Protein AF-A0AAN7MI05-F1 (afdb_monomer_lite)

Organism: Mycteria americana (NCBI:txid33587)

Secondary structure (DSSP, 8-state):
------------------TT--HHHHHHHHHHHTTTB-TTSPBPTTHHHHHHHHHHTTSSSS-----PPTT-SS--HHHHHHHHHHHHHHHHHHHHHHHHS---------------HHHHHHHHHTT--PPP-

InterPro domains:
  IPR002156 Ribonuclease H domain [PF00075] (23-93)
  IPR002156 Ribonuclease H domain [PS50879] (1-94)
  IPR012337 Ribonuclease H-like superfamily [SSF53098] (22-95)
  IPR036397 Ribonuclease H superfamily [G3DSA:3.30.420.10] (21-99)

Structure (mmCIF, N/CA/C/O backbone):
data_AF-A0AAN7MI05-F1
#
_entry.id   AF-A0AAN7MI05-F1
#
loop_
_atom_site.group_PDB
_atom_site.id
_atom_site.type_symbol
_atom_site.label_atom_id
_atom_site.label_alt_id
_atom_site.label_comp_id
_atom_site.label_asym_id
_atom_site.label_entity_id
_atom_site.label_seq_id
_atom_site.pdbx_PDB_ins_code
_atom_site.Cartn_x
_atom_site.Cartn_y
_atom_site.Cartn_z
_atom_site.occupancy
_atom_site.B_iso_or_equiv
_atom_site.auth_seq_id
_atom_site.auth_comp_id
_atom_site.auth_asym_id
_atom_site.auth_atom_id
_atom_site.pdbx_PDB_model_num
ATOM 1 N N . MET A 1 1 ? 14.778 -1.776 2.793 1.00 30.80 1 MET A N 1
ATOM 2 C CA . MET A 1 1 ? 13.577 -1.135 3.367 1.00 30.80 1 MET A CA 1
ATOM 3 C C . MET A 1 1 ? 12.391 -1.544 2.516 1.00 30.80 1 MET A C 1
ATOM 5 O O . MET A 1 1 ? 12.378 -1.210 1.341 1.00 30.80 1 MET A O 1
ATOM 9 N N . ALA A 1 2 ? 11.498 -2.378 3.048 1.00 33.22 2 ALA A N 1
ATOM 10 C CA . ALA A 1 2 ? 10.358 -2.897 2.298 1.00 33.22 2 ALA A CA 1
ATOM 11 C C . ALA A 1 2 ? 9.244 -1.841 2.284 1.00 33.22 2 ALA A C 1
ATOM 13 O O . ALA A 1 2 ? 8.727 -1.486 3.342 1.00 33.22 2 ALA A O 1
ATOM 14 N N . GLY A 1 3 ? 8.926 -1.314 1.102 1.00 34.88 3 GLY A N 1
ATOM 15 C CA . GLY A 1 3 ? 7.714 -0.530 0.887 1.00 34.88 3 GLY A CA 1
ATOM 16 C C . GLY A 1 3 ? 6.508 -1.464 0.930 1.00 34.88 3 GLY A C 1
ATOM 17 O O . GLY A 1 3 ? 6.505 -2.505 0.275 1.00 34.88 3 GLY A O 1
ATOM 18 N N . TYR A 1 4 ? 5.513 -1.130 1.746 1.00 32.28 4 TYR A N 1
ATOM 19 C CA . TYR A 1 4 ? 4.259 -1.869 1.840 1.00 32.28 4 TYR A CA 1
ATOM 20 C C . TYR A 1 4 ? 3.232 -1.170 0.943 1.00 32.28 4 TYR A C 1
ATOM 22 O O . TYR A 1 4 ? 2.750 -0.099 1.294 1.00 32.28 4 TYR A O 1
ATOM 30 N N . ALA A 1 5 ? 2.918 -1.753 -0.215 1.00 39.97 5 ALA A N 1
ATOM 31 C CA . ALA A 1 5 ? 1.820 -1.301 -1.066 1.00 39.97 5 ALA A CA 1
ATOM 32 C C . ALA A 1 5 ? 0.549 -2.097 -0.726 1.00 39.97 5 ALA A C 1
ATOM 34 O O . ALA A 1 5 ? 0.551 -3.331 -0.733 1.00 39.97 5 ALA A O 1
ATOM 35 N N . VAL A 1 6 ? -0.535 -1.392 -0.398 1.00 34.12 6 VAL A N 1
ATOM 36 C CA . VAL A 1 6 ? -1.871 -1.966 -0.198 1.00 34.12 6 VAL A CA 1
ATOM 37 C C . VAL A 1 6 ? -2.530 -2.064 -1.571 1.00 34.12 6 VAL A C 1
ATOM 39 O O . VAL A 1 6 ? -2.953 -1.057 -2.127 1.00 34.12 6 VAL A O 1
ATOM 42 N N . VAL A 1 7 ? -2.596 -3.269 -2.141 1.00 39.09 7 VAL A N 1
ATOM 43 C CA . VAL A 1 7 ? -3.373 -3.524 -3.361 1.00 39.09 7 VAL A CA 1
ATOM 44 C C . VAL A 1 7 ? -4.751 -4.034 -2.960 1.00 39.09 7 VAL A C 1
ATOM 46 O O . VAL A 1 7 ? -4.940 -5.209 -2.653 1.00 39.09 7 VAL A O 1
ATOM 49 N N . THR A 1 8 ? -5.731 -3.136 -2.972 1.00 43.94 8 THR A N 1
ATOM 50 C CA . THR A 1 8 ? -7.153 -3.473 -3.066 1.00 43.94 8 THR A CA 1
ATOM 51 C C . THR A 1 8 ? -7.522 -3.585 -4.540 1.00 43.94 8 THR A C 1
ATOM 53 O O . THR A 1 8 ? -8.026 -2.653 -5.152 1.00 43.94 8 THR A O 1
ATOM 56 N N . THR A 1 9 ? -7.287 -4.753 -5.134 1.00 32.38 9 THR A N 1
ATOM 57 C CA . THR A 1 9 ? -8.074 -5.176 -6.296 1.00 32.38 9 THR A CA 1
ATOM 58 C C . THR A 1 9 ? -8.564 -6.592 -6.053 1.00 32.38 9 THR A C 1
ATOM 60 O O . THR A 1 9 ? -7.792 -7.523 -5.826 1.00 32.38 9 THR A O 1
ATOM 63 N N . ALA A 1 10 ? -9.888 -6.727 -6.023 1.00 36.06 10 ALA A N 1
ATOM 64 C CA . ALA A 1 10 ? -10.573 -8.000 -5.948 1.00 36.06 10 ALA A CA 1
ATOM 65 C C . ALA A 1 10 ? -10.240 -8.808 -7.208 1.00 36.06 10 ALA A C 1
ATOM 67 O O . ALA A 1 10 ? -10.790 -8.566 -8.279 1.00 36.06 10 ALA A O 1
ATOM 68 N N . GLN A 1 11 ? -9.331 -9.769 -7.085 1.00 33.75 11 GLN A N 1
ATOM 69 C CA . GLN A 1 11 ? -9.201 -10.851 -8.049 1.00 33.75 11 GLN A CA 1
ATOM 70 C C . GLN A 1 11 ? -9.277 -12.177 -7.304 1.00 33.75 11 GLN A C 1
ATOM 72 O O . GLN A 1 11 ? -8.412 -12.543 -6.509 1.00 33.75 11 GLN A O 1
ATOM 77 N N . VAL A 1 12 ? -10.382 -12.873 -7.563 1.00 43.34 12 VAL A N 1
ATOM 78 C CA . VAL A 1 12 ? -10.643 -14.254 -7.176 1.00 43.34 12 VAL A CA 1
ATOM 79 C C . VAL A 1 12 ? -9.610 -15.135 -7.870 1.00 43.34 12 VAL A C 1
ATOM 81 O O . VAL A 1 12 ? -9.771 -15.435 -9.047 1.00 43.34 12 VAL A O 1
ATOM 84 N N . MET A 1 13 ? -8.563 -15.569 -7.166 1.00 32.97 13 MET A N 1
ATOM 85 C CA . MET A 1 13 ? -7.819 -16.779 -7.529 1.00 32.97 13 MET A CA 1
ATOM 86 C C . MET A 1 13 ? -7.376 -17.537 -6.275 1.00 32.97 13 MET A C 1
ATOM 88 O O . MET A 1 13 ? -6.999 -16.946 -5.266 1.00 32.97 13 MET A O 1
ATOM 92 N N . LYS A 1 14 ? -7.518 -18.866 -6.368 1.00 33.62 14 LYS A N 1
ATOM 93 C CA . LYS A 1 14 ? -7.375 -19.889 -5.323 1.00 33.62 14 LYS A CA 1
ATOM 94 C C . LYS A 1 14 ? -6.263 -19.593 -4.312 1.00 33.62 14 LYS A C 1
ATOM 96 O O . LYS A 1 14 ? -5.103 -19.424 -4.668 1.00 33.62 14 LYS A O 1
ATOM 101 N N . ALA A 1 15 ? -6.651 -19.605 -3.040 1.00 37.25 15 ALA A N 1
ATOM 102 C CA . ALA A 1 15 ? -5.760 -19.448 -1.907 1.00 37.25 15 ALA A CA 1
ATOM 103 C C . ALA A 1 15 ? -5.054 -20.773 -1.583 1.00 37.25 15 ALA A C 1
ATOM 105 O O . ALA A 1 15 ? -5.692 -21.713 -1.114 1.00 37.25 15 ALA A O 1
ATOM 106 N N . GLU A 1 16 ? -3.736 -20.817 -1.755 1.00 32.88 16 GLU A N 1
ATOM 107 C CA . GLU A 1 16 ? -2.888 -21.704 -0.959 1.00 32.88 16 GLU A CA 1
ATOM 108 C C . GLU A 1 16 ? -2.537 -20.990 0.353 1.00 32.88 16 GLU A C 1
ATOM 110 O O . GLU A 1 16 ? -2.118 -19.828 0.385 1.00 32.88 16 GLU A O 1
ATOM 115 N N . ALA A 1 17 ? -2.819 -21.665 1.464 1.00 35.38 17 ALA A N 1
ATOM 116 C CA . ALA A 1 17 ? -2.740 -21.122 2.809 1.00 35.38 17 ALA A CA 1
ATOM 117 C C . ALA A 1 17 ? -1.282 -21.041 3.293 1.00 35.38 17 ALA A C 1
ATOM 119 O O . ALA A 1 17 ? -0.673 -22.056 3.614 1.00 35.38 17 ALA A O 1
ATOM 120 N N . LEU A 1 18 ? -0.733 -19.826 3.404 1.00 42.03 18 LEU A N 1
ATOM 121 C CA . LEU A 1 18 ? 0.519 -19.568 4.125 1.00 42.03 18 LEU A CA 1
ATOM 122 C C . LEU A 1 18 ? 0.237 -19.135 5.582 1.00 42.03 18 LEU A C 1
ATOM 124 O O . LEU A 1 18 ? -0.679 -18.340 5.820 1.00 42.03 18 LEU A O 1
ATOM 128 N N . PRO A 1 19 ? 1.037 -19.587 6.570 1.00 39.28 19 PRO A N 1
ATOM 129 C CA . PRO A 1 19 ? 0.690 -19.561 7.999 1.00 39.28 19 PRO A CA 1
ATOM 130 C C . PRO A 1 19 ? 0.785 -18.188 8.697 1.00 39.28 19 PRO A C 1
ATOM 132 O O . PRO A 1 19 ? 0.673 -18.110 9.913 1.00 39.28 19 PRO A O 1
ATOM 135 N N . HIS A 1 20 ? 0.939 -17.084 7.959 1.00 45.38 20 HIS A N 1
ATOM 136 C CA . HIS A 1 20 ? 1.108 -15.731 8.530 1.00 45.38 20 HIS A CA 1
ATOM 137 C C . HIS A 1 20 ? -0.117 -14.815 8.309 1.00 45.38 20 HIS A C 1
ATOM 139 O O . HIS A 1 20 ? -0.074 -13.604 8.531 1.00 45.38 20 HIS A O 1
ATOM 145 N N . ARG A 1 21 ? -1.239 -15.380 7.852 1.00 45.56 21 ARG A N 1
ATOM 146 C CA . ARG A 1 21 ? -2.396 -14.648 7.317 1.00 45.56 21 ARG A CA 1
ATOM 147 C C . ARG A 1 21 ? -3.464 -14.340 8.375 1.00 45.56 21 ARG A C 1
ATOM 149 O O . ARG A 1 21 ? -4.551 -14.891 8.284 1.00 45.56 21 ARG A O 1
ATOM 156 N N . LYS A 1 22 ? -3.215 -13.452 9.349 1.00 51.69 22 LYS A N 1
ATOM 157 C CA . LYS A 1 22 ? -4.301 -12.847 10.170 1.00 51.69 22 LYS A CA 1
ATOM 158 C C . LYS A 1 22 ? -3.991 -11.440 10.716 1.00 51.69 22 LYS A C 1
ATOM 160 O O . LYS A 1 22 ? -4.395 -11.124 11.830 1.00 51.69 22 LYS A O 1
ATOM 165 N N . GLN A 1 23 ? -3.304 -10.569 9.975 1.00 55.59 23 GLN A N 1
ATOM 166 C CA . GLN A 1 23 ? -2.947 -9.255 10.535 1.00 55.59 23 GLN A CA 1
ATOM 167 C C . GLN A 1 23 ? -4.142 -8.287 10.637 1.00 55.59 23 GLN A C 1
ATOM 169 O O . GLN A 1 23 ? -4.428 -7.810 11.726 1.00 55.59 23 GLN A O 1
ATOM 174 N N . ILE A 1 24 ? -4.902 -8.053 9.561 1.00 64.56 24 ILE A N 1
ATOM 175 C CA . ILE A 1 24 ? -6.002 -7.063 9.578 1.00 64.56 24 ILE A CA 1
ATOM 176 C C . ILE A 1 24 ? -7.166 -7.518 10.464 1.00 64.56 24 ILE A C 1
ATOM 178 O O . ILE A 1 24 ? -7.647 -6.749 11.288 1.00 64.56 24 ILE A O 1
ATOM 182 N N . HIS A 1 25 ? -7.590 -8.779 10.343 1.00 64.19 25 HIS A N 1
ATOM 183 C CA . HIS A 1 25 ? -8.719 -9.287 11.128 1.00 64.19 25 HIS A CA 1
ATOM 184 C C . HIS A 1 25 ? -8.418 -9.352 12.632 1.00 64.19 25 HIS A C 1
ATOM 186 O O . HIS A 1 25 ? -9.292 -9.042 13.433 1.00 64.19 25 HIS A O 1
ATOM 192 N N . THR A 1 26 ? -7.190 -9.714 13.024 1.00 64.44 26 THR A N 1
ATOM 193 C CA . THR A 1 26 ? -6.826 -9.813 14.449 1.00 64.44 26 THR A CA 1
ATOM 194 C C . THR A 1 26 ? -6.474 -8.451 15.034 1.00 64.44 26 THR A C 1
ATOM 196 O O . THR A 1 26 ? -6.968 -8.096 16.098 1.00 64.44 26 THR A O 1
ATOM 199 N N . HIS A 1 27 ? -5.643 -7.658 14.350 1.00 71.38 27 HIS A N 1
ATOM 200 C CA . HIS A 1 27 ? -5.198 -6.372 14.890 1.00 71.38 27 HIS A CA 1
ATOM 201 C C . HIS A 1 27 ? -6.247 -5.269 14.746 1.00 71.38 27 HIS A C 1
ATOM 203 O O . HIS A 1 27 ? -6.324 -4.415 15.622 1.00 71.38 27 HIS A O 1
ATOM 209 N N . GLY A 1 28 ? -7.096 -5.312 13.714 1.00 74.38 28 GLY A N 1
ATOM 210 C CA . GLY A 1 28 ? -8.167 -4.332 13.522 1.00 74.38 28 GLY A CA 1
ATOM 211 C C . GLY A 1 28 ? -9.181 -4.333 14.668 1.00 74.38 28 GLY A C 1
ATOM 212 O O . GLY A 1 28 ? -9.537 -3.269 15.173 1.00 74.38 28 GLY A O 1
ATOM 213 N N . ALA A 1 29 ? -9.580 -5.521 15.138 1.00 75.94 29 ALA A N 1
ATOM 214 C CA . ALA A 1 29 ? -10.446 -5.660 16.309 1.00 75.94 29 ALA A CA 1
ATOM 215 C C . ALA A 1 29 ? -9.776 -5.102 17.576 1.00 75.94 29 ALA A C 1
ATOM 217 O O . ALA A 1 29 ? -10.359 -4.272 18.270 1.00 75.94 29 ALA A O 1
ATOM 218 N N . ILE A 1 30 ? -8.509 -5.461 17.811 1.00 78.50 30 ILE A N 1
ATOM 219 C CA . ILE A 1 30 ? -7.739 -5.010 18.982 1.00 78.50 30 ILE A CA 1
ATOM 220 C C . ILE A 1 30 ? -7.555 -3.486 18.991 1.00 78.50 30 ILE A C 1
ATOM 222 O O . ILE A 1 30 ? -7.668 -2.854 20.041 1.00 78.50 30 ILE A O 1
ATOM 22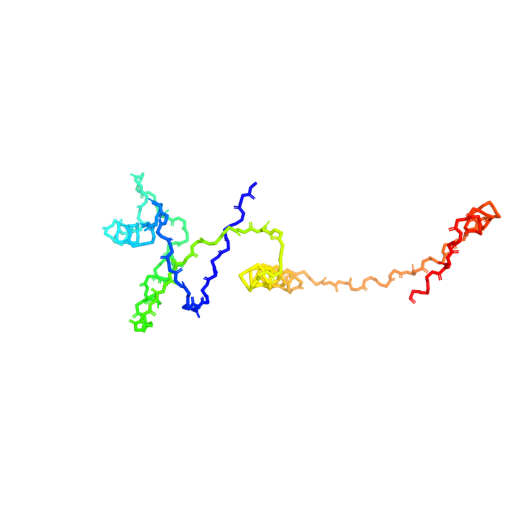6 N N . TRP A 1 31 ? -7.266 -2.869 17.843 1.00 79.38 31 TRP A N 1
ATOM 227 C CA . TRP A 1 31 ? -7.115 -1.415 17.758 1.00 79.38 31 TRP A CA 1
ATOM 228 C C . TRP A 1 31 ? -8.429 -0.693 18.037 1.00 79.38 31 TRP A C 1
ATOM 230 O O . TRP A 1 31 ? -8.418 0.325 18.726 1.00 79.38 31 TRP A O 1
ATOM 240 N N . LYS A 1 32 ? -9.558 -1.239 17.574 1.00 76.38 32 LYS A N 1
ATOM 241 C CA . LYS A 1 32 ? -10.884 -0.693 17.877 1.00 76.38 32 LYS A CA 1
ATOM 242 C C . LYS A 1 32 ? -11.213 -0.803 19.369 1.00 76.38 32 LYS A C 1
ATOM 244 O O . LYS A 1 32 ? -11.640 0.181 19.964 1.00 76.38 32 LYS A O 1
ATOM 249 N N . GLU A 1 33 ? -10.964 -1.959 19.981 1.00 80.75 33 GLU A N 1
ATOM 250 C CA . GLU A 1 33 ? -11.206 -2.200 21.413 1.00 80.75 33 GLU A CA 1
ATOM 251 C C . GLU A 1 33 ? -10.344 -1.314 22.322 1.00 80.75 33 GLU A C 1
ATOM 253 O O . GLU A 1 33 ? -10.799 -0.870 23.372 1.00 80.75 33 GLU A O 1
ATOM 258 N N . ARG A 1 34 ? -9.107 -1.011 21.910 1.00 80.81 34 ARG A N 1
ATOM 259 C CA . ARG A 1 34 ? -8.169 -0.167 22.671 1.00 80.81 34 ARG A CA 1
ATOM 260 C C . ARG A 1 34 ? -8.289 1.329 22.373 1.00 80.81 34 ARG A C 1
ATOM 262 O O . ARG A 1 34 ? -7.412 2.092 22.769 1.00 80.81 34 ARG A O 1
ATOM 269 N N . GLY A 1 35 ? -9.320 1.757 21.642 1.00 82.19 35 GLY A N 1
ATOM 270 C CA . GLY A 1 35 ? -9.514 3.168 21.295 1.00 82.19 35 GLY A CA 1
ATOM 271 C C . GLY A 1 35 ? -8.396 3.753 20.423 1.00 82.19 35 GLY A C 1
ATOM 272 O O . GLY A 1 35 ? -8.097 4.938 20.529 1.00 82.19 35 GLY A O 1
ATOM 273 N N . LEU A 1 36 ? -7.763 2.927 19.580 1.00 83.06 36 LEU A N 1
ATOM 274 C CA . LEU A 1 36 ? -6.630 3.289 18.715 1.00 83.06 36 LEU A CA 1
ATOM 275 C C . LEU A 1 36 ? -5.407 3.804 19.490 1.00 83.06 36 LEU A C 1
ATOM 277 O O . LEU A 1 36 ? -4.651 4.645 18.997 1.00 83.06 36 LEU A O 1
ATOM 281 N N . LEU A 1 37 ? -5.205 3.284 20.701 1.00 83.75 37 LEU A N 1
ATOM 282 C CA . LEU A 1 37 ? -4.029 3.555 21.519 1.00 83.75 37 LEU A CA 1
ATOM 283 C C . LEU A 1 37 ? -3.013 2.413 21.403 1.00 83.75 37 LEU A C 1
ATOM 285 O O . LEU A 1 37 ? -3.351 1.224 21.405 1.00 83.75 37 LEU A O 1
ATOM 289 N N . ALA A 1 38 ? -1.740 2.780 21.307 1.00 79.62 38 ALA A N 1
ATOM 290 C CA . ALA A 1 38 ? -0.624 1.858 21.424 1.00 79.62 38 ALA A CA 1
ATOM 291 C C . ALA A 1 38 ? -0.502 1.348 22.872 1.00 79.62 38 ALA A C 1
ATOM 293 O O . ALA A 1 38 ? -1.075 1.908 23.803 1.00 79.62 38 ALA A O 1
ATOM 294 N N . ALA A 1 39 ? 0.300 0.301 23.091 1.00 80.94 39 ALA A N 1
ATOM 295 C CA . ALA A 1 39 ? 0.502 -0.279 24.426 1.00 80.94 39 ALA A CA 1
ATOM 296 C C . ALA A 1 39 ? 1.042 0.724 25.470 1.00 80.94 39 ALA A C 1
ATOM 298 O O . ALA A 1 39 ? 0.824 0.542 26.660 1.00 80.94 39 ALA A O 1
ATOM 299 N N . GLN A 1 40 ? 1.721 1.784 25.023 1.00 84.00 40 GLN A N 1
ATOM 300 C CA . GLN A 1 40 ? 2.242 2.865 25.867 1.00 84.00 40 GLN A CA 1
ATOM 301 C C . GLN A 1 40 ? 1.206 3.973 26.150 1.00 84.00 40 GLN A C 1
ATOM 303 O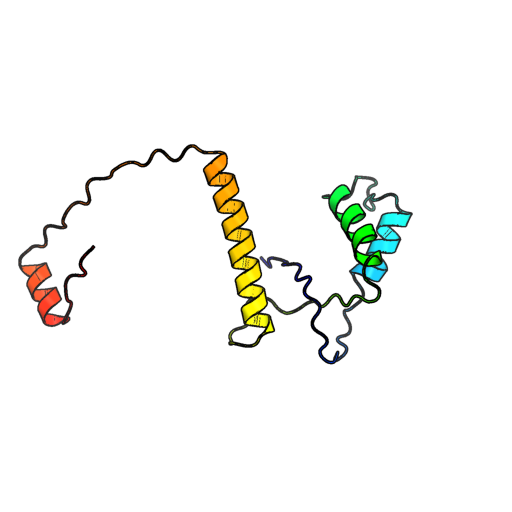 O . GLN A 1 40 ? 1.545 4.977 26.766 1.00 84.00 40 GLN A O 1
ATOM 308 N N . GLY A 1 41 ? -0.036 3.832 25.672 1.00 81.19 41 GLY A N 1
ATOM 309 C CA . GLY A 1 41 ? -1.105 4.823 25.841 1.00 81.19 41 GLY A CA 1
ATOM 310 C C . GLY A 1 41 ? -1.048 6.007 24.870 1.00 81.19 41 GLY A C 1
ATOM 311 O O . GLY A 1 41 ? -1.900 6.887 24.930 1.00 81.19 41 GLY A O 1
ATOM 312 N N . SER A 1 42 ? -0.074 6.039 23.959 1.00 85.94 42 SER A N 1
ATOM 313 C CA . SER A 1 42 ? -0.006 7.037 22.891 1.00 85.94 42 SER A CA 1
ATOM 314 C C . SER A 1 42 ? -0.954 6.689 21.735 1.00 85.94 42 SER A C 1
ATOM 316 O O . SER A 1 42 ? -1.202 5.508 21.482 1.00 85.94 42 SER A O 1
ATOM 318 N N . PRO A 1 43 ? -1.491 7.682 21.004 1.00 83.81 43 PRO A N 1
ATOM 319 C CA . PRO A 1 43 ? -2.303 7.417 19.822 1.00 83.81 43 PRO A CA 1
ATOM 320 C C . PRO A 1 43 ? -1.484 6.690 18.748 1.00 83.81 43 PRO A C 1
ATOM 322 O O . PRO A 1 43 ? -0.323 7.024 18.495 1.00 83.81 43 PRO A O 1
ATOM 325 N N . ILE A 1 44 ? -2.096 5.695 18.104 1.00 84.50 44 ILE A N 1
ATOM 326 C CA . ILE A 1 44 ? -1.501 5.001 16.959 1.00 84.50 44 ILE A CA 1
ATOM 327 C C . ILE A 1 44 ? -1.336 6.006 15.809 1.00 84.50 44 ILE A C 1
ATOM 329 O O . ILE A 1 44 ? -2.203 6.846 15.566 1.00 84.50 44 ILE A O 1
ATOM 333 N N . LYS A 1 45 ? -0.199 5.936 15.105 1.00 84.31 45 LYS A N 1
ATOM 334 C CA . LYS A 1 45 ? 0.039 6.754 13.908 1.00 84.31 45 LYS A CA 1
ATOM 335 C C . LYS A 1 45 ? -1.022 6.432 12.848 1.00 84.31 45 LYS A C 1
ATOM 337 O O . LYS A 1 45 ? -1.300 5.257 12.632 1.00 84.31 45 LYS A O 1
ATOM 342 N N . CYS A 1 46 ? -1.554 7.458 12.180 1.00 83.38 46 CYS A N 1
ATOM 343 C CA . CYS A 1 46 ? -2.585 7.320 11.140 1.00 83.38 46 CYS A CA 1
ATOM 344 C C . CYS A 1 46 ? -3.905 6.701 11.657 1.00 83.38 46 CYS A C 1
ATOM 346 O O . CYS A 1 46 ? -4.429 5.735 11.097 1.00 83.38 46 CYS A O 1
ATOM 348 N N . LYS A 1 47 ? -4.414 7.199 12.795 1.00 84.62 47 LYS A N 1
ATOM 349 C CA . LYS A 1 47 ? -5.621 6.660 13.447 1.00 84.62 47 LYS A CA 1
ATOM 350 C C . LYS A 1 47 ? -6.880 6.858 12.590 1.00 84.62 47 LYS A C 1
ATOM 352 O O . LYS A 1 47 ? -7.739 5.977 12.570 1.00 84.62 47 LYS A O 1
ATOM 357 N N . GLU A 1 48 ? -6.986 7.983 11.886 1.00 86.38 48 GLU A N 1
ATOM 358 C CA . GLU A 1 48 ? -8.119 8.314 11.022 1.00 86.38 48 GLU A CA 1
ATOM 359 C C . GLU A 1 48 ? -8.204 7.351 9.834 1.00 86.38 48 GLU A C 1
ATOM 361 O O . GLU A 1 48 ? -9.263 6.790 9.557 1.00 86.38 48 GLU A O 1
ATOM 366 N N . GLU A 1 49 ? -7.074 7.084 9.185 1.00 85.25 49 GLU A N 1
ATOM 367 C CA . GLU A 1 49 ? -6.981 6.187 8.035 1.00 85.25 49 GLU A CA 1
ATOM 368 C C . GLU A 1 49 ? -7.311 4.741 8.424 1.00 85.25 49 GLU A C 1
ATOM 370 O O . GLU A 1 49 ? -7.978 4.029 7.672 1.00 85.25 49 GLU A O 1
ATOM 375 N N . ILE A 1 50 ? -6.903 4.309 9.624 1.00 83.88 50 ILE A N 1
ATOM 376 C CA . ILE A 1 50 ? -7.259 2.987 10.161 1.00 83.88 50 ILE A CA 1
ATOM 377 C C . ILE A 1 50 ? -8.772 2.876 10.377 1.00 83.88 50 ILE A C 1
ATOM 379 O O . ILE A 1 50 ? -9.360 1.850 10.031 1.00 83.88 50 ILE A O 1
ATOM 383 N N . LEU A 1 51 ? -9.418 3.906 10.931 1.00 84.62 51 LEU A N 1
ATOM 384 C CA . LEU A 1 51 ? -10.874 3.905 11.111 1.00 84.62 51 LEU A CA 1
ATOM 385 C C . LEU A 1 51 ? -11.607 3.837 9.779 1.00 84.62 51 LEU A C 1
ATOM 387 O O . LEU A 1 51 ? -12.534 3.037 9.645 1.00 84.62 51 LEU A O 1
ATOM 391 N N . GLN A 1 52 ? -11.166 4.636 8.809 1.00 86.44 52 GLN A N 1
ATOM 392 C CA . GLN A 1 52 ? -11.757 4.655 7.478 1.00 86.44 52 GLN A CA 1
ATOM 393 C C . GLN A 1 52 ? -11.640 3.277 6.817 1.00 86.44 52 GLN A C 1
ATOM 395 O O . GLN A 1 52 ? -12.640 2.710 6.387 1.00 86.44 52 GLN A O 1
ATOM 400 N N . LEU A 1 53 ? -10.452 2.663 6.861 1.00 84.12 53 LEU A N 1
ATOM 401 C CA . LEU A 1 53 ? -10.232 1.311 6.345 1.00 84.12 53 LEU A CA 1
ATOM 402 C C . LEU A 1 53 ? -11.155 0.273 7.006 1.00 84.12 53 LEU A C 1
ATOM 404 O O . LEU A 1 53 ? -11.700 -0.597 6.325 1.00 84.12 53 LEU A O 1
ATOM 408 N N . LEU A 1 54 ? -11.333 0.343 8.329 1.00 83.12 54 LEU A N 1
ATOM 409 C CA . LEU A 1 54 ? -12.194 -0.586 9.068 1.00 83.12 54 LEU A CA 1
ATOM 410 C C . LEU A 1 54 ? -13.682 -0.414 8.742 1.00 83.12 54 LEU A C 1
ATOM 412 O O . LEU A 1 54 ? -14.433 -1.382 8.872 1.00 83.12 54 LEU A O 1
ATOM 416 N N . GLN A 1 55 ? -14.114 0.780 8.341 1.00 85.00 55 GLN A N 1
ATOM 417 C CA . GLN A 1 55 ? -15.476 1.019 7.863 1.00 85.00 55 GLN A CA 1
ATOM 418 C C . GLN A 1 55 ? -15.638 0.546 6.415 1.00 85.00 55 GLN A C 1
ATOM 420 O O . GLN A 1 55 ? -16.575 -0.190 6.107 1.00 85.00 55 GLN A O 1
ATOM 425 N N . ASP A 1 56 ? -14.693 0.893 5.545 1.00 85.44 56 ASP A N 1
ATOM 426 C CA . ASP A 1 56 ? -14.770 0.611 4.110 1.00 85.44 56 ASP A CA 1
ATOM 427 C C . ASP A 1 56 ? -14.686 -0.883 3.802 1.00 85.44 56 ASP A C 1
ATOM 429 O O . ASP A 1 56 ? -15.371 -1.372 2.906 1.00 85.44 56 ASP A O 1
ATOM 433 N N . ILE A 1 57 ? -13.922 -1.645 4.591 1.00 84.38 57 ILE A N 1
ATOM 434 C CA . ILE A 1 57 ? -13.814 -3.100 4.419 1.00 84.38 57 ILE A CA 1
ATOM 435 C C . ILE A 1 57 ? -15.141 -3.834 4.681 1.00 84.38 57 ILE A C 1
ATOM 437 O O . ILE A 1 57 ? -15.285 -4.979 4.260 1.00 84.38 57 ILE A O 1
ATOM 441 N N . GLN A 1 58 ? -16.100 -3.197 5.365 1.00 82.00 58 GLN A N 1
ATOM 442 C CA . GLN A 1 58 ? -17.433 -3.755 5.634 1.00 82.00 58 GLN A CA 1
ATOM 443 C C . GLN A 1 58 ? -18.453 -3.436 4.529 1.00 82.00 58 GLN A C 1
ATOM 445 O O . GLN A 1 58 ? -19.530 -4.025 4.517 1.00 82.00 58 GLN A O 1
ATOM 450 N N . GLN A 1 59 ? -18.151 -2.501 3.621 1.00 87.38 59 GLN A N 1
ATOM 451 C CA . GLN A 1 59 ? -19.053 -2.125 2.529 1.00 87.38 59 GLN A CA 1
ATOM 452 C C . GLN A 1 59 ? -19.219 -3.213 1.450 1.00 87.38 59 GLN A C 1
ATOM 454 O O . GLN A 1 59 ? -20.355 -3.465 1.039 1.00 87.38 59 GLN A O 1
ATOM 459 N N . PRO A 1 60 ? -18.151 -3.867 0.945 1.00 87.44 60 PRO A N 1
ATOM 460 C CA . PRO A 1 60 ? -18.321 -4.945 -0.017 1.00 87.44 60 PRO A CA 1
ATOM 461 C C . PRO A 1 60 ? -18.924 -6.180 0.659 1.00 87.44 60 PRO A C 1
ATOM 463 O O . PRO A 1 60 ? -18.567 -6.532 1.780 1.00 87.44 60 PRO A O 1
ATOM 466 N N . LYS A 1 61 ? -19.794 -6.892 -0.067 1.00 82.75 61 LYS A N 1
ATOM 467 C CA . LYS A 1 61 ? -20.414 -8.141 0.409 1.00 82.75 61 LYS A CA 1
ATOM 468 C C . LYS A 1 61 ? -19.370 -9.186 0.828 1.00 82.75 61 LYS A C 1
ATOM 470 O O . LYS A 1 61 ? -19.566 -9.893 1.809 1.00 82.75 61 LYS A O 1
ATOM 475 N N . GLU A 1 62 ? -18.277 -9.282 0.073 1.00 82.06 62 GLU A N 1
ATOM 476 C CA . GLU A 1 62 ? -17.148 -10.174 0.333 1.00 82.06 62 GLU A CA 1
ATOM 477 C C . GLU A 1 62 ? -15.848 -9.478 -0.087 1.00 82.06 62 GLU A C 1
ATOM 479 O O . GLU A 1 62 ? -15.786 -8.848 -1.145 1.00 82.06 62 GLU A O 1
ATOM 484 N N . VAL A 1 63 ? -14.796 -9.595 0.727 1.00 81.94 63 VAL A N 1
ATOM 485 C CA . VAL A 1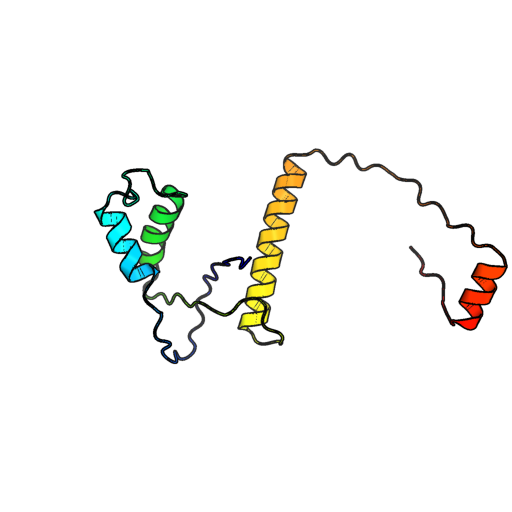 63 ? -13.485 -8.994 0.451 1.00 81.94 63 VAL A CA 1
ATOM 486 C C . VAL A 1 63 ? -12.359 -9.939 0.850 1.00 81.94 63 VAL A C 1
ATOM 488 O O . VAL A 1 63 ? -12.366 -10.540 1.924 1.00 81.94 63 VAL A O 1
ATOM 491 N N . ALA A 1 64 ? -11.362 -10.056 -0.025 1.00 80.44 64 ALA A N 1
ATOM 492 C CA . ALA A 1 64 ? -10.133 -10.786 0.239 1.00 80.44 64 ALA A CA 1
ATOM 493 C C . ALA A 1 64 ? -8.953 -9.814 0.219 1.00 80.44 64 ALA A C 1
ATOM 495 O O . ALA A 1 64 ? -8.661 -9.208 -0.808 1.00 80.44 64 ALA A O 1
ATOM 496 N N . VAL A 1 65 ? -8.250 -9.700 1.348 1.00 79.00 65 VAL A N 1
ATOM 497 C CA . VAL A 1 65 ? -6.976 -8.976 1.418 1.00 79.00 65 VAL A CA 1
ATOM 498 C C . VAL A 1 65 ? -5.836 -9.984 1.350 1.00 79.00 65 VAL A C 1
ATOM 500 O O . VAL A 1 65 ? -5.769 -10.919 2.155 1.00 79.00 65 VAL A O 1
ATOM 503 N N . MET A 1 66 ? -4.951 -9.810 0.372 1.00 80.19 66 MET A N 1
ATOM 504 C CA . MET A 1 66 ? -3.828 -10.707 0.11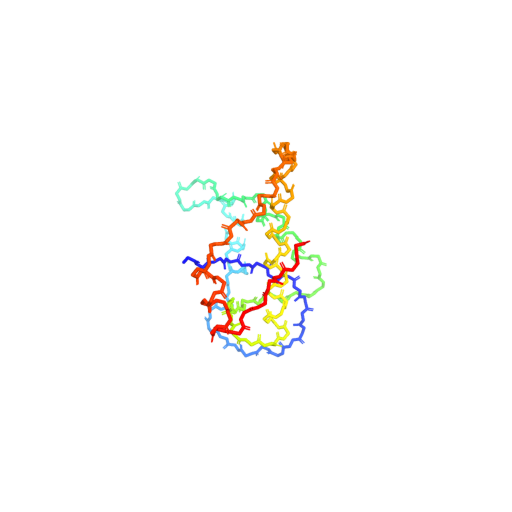3 1.00 80.19 66 MET A CA 1
ATOM 505 C C . MET A 1 66 ? -2.521 -9.922 0.159 1.00 80.19 66 MET A C 1
ATOM 507 O O . MET A 1 66 ? -2.403 -8.862 -0.447 1.00 80.19 66 MET A O 1
ATOM 511 N N . HIS A 1 67 ? -1.533 -10.451 0.880 1.00 76.88 67 HIS A N 1
ATOM 512 C CA . HIS A 1 67 ? -0.172 -9.939 0.807 1.00 76.88 67 HIS A CA 1
ATOM 513 C C . HIS A 1 67 ? 0.562 -10.664 -0.319 1.00 76.88 67 HIS A C 1
ATOM 515 O O . HIS A 1 67 ? 0.831 -11.862 -0.219 1.00 76.88 67 HIS A O 1
ATOM 521 N N . CYS A 1 68 ? 0.884 -9.929 -1.376 1.00 79.50 68 CYS A N 1
ATOM 522 C CA . CYS A 1 68 ? 1.706 -10.416 -2.472 1.00 79.50 68 CYS A CA 1
ATOM 523 C C . CYS A 1 68 ? 3.133 -9.896 -2.299 1.00 79.50 68 CYS A C 1
ATOM 525 O O . CYS A 1 68 ? 3.344 -8.757 -1.879 1.00 79.50 68 CYS A O 1
ATOM 527 N N . LYS A 1 69 ? 4.127 -10.718 -2.643 1.00 77.12 69 LYS A N 1
ATOM 528 C CA . LYS A 1 69 ? 5.527 -10.300 -2.580 1.00 77.12 69 LYS A CA 1
ATOM 529 C C . LYS A 1 69 ? 5.764 -9.207 -3.629 1.00 77.12 69 LYS A C 1
ATOM 531 O O . LYS A 1 69 ? 5.602 -9.443 -4.823 1.00 77.12 69 LYS A O 1
ATOM 536 N N . ALA A 1 70 ? 6.124 -8.010 -3.178 1.00 70.50 70 ALA A N 1
ATOM 537 C CA . ALA A 1 70 ? 6.466 -6.903 -4.065 1.00 70.50 70 ALA A CA 1
ATOM 538 C C . ALA A 1 70 ? 7.824 -7.146 -4.754 1.00 70.50 70 ALA A C 1
ATOM 540 O O . ALA A 1 70 ? 8.642 -7.936 -4.274 1.00 70.50 70 ALA A O 1
ATOM 541 N N . HIS A 1 71 ? 8.066 -6.460 -5.875 1.00 70.56 71 HIS A N 1
ATOM 542 C CA . HIS A 1 71 ? 9.335 -6.501 -6.623 1.00 70.56 71 HIS A CA 1
ATOM 543 C C . HIS A 1 71 ? 9.775 -7.896 -7.101 1.00 70.56 71 HIS A C 1
ATOM 545 O O . HIS A 1 71 ? 10.967 -8.192 -7.177 1.00 70.56 71 HIS A O 1
ATOM 551 N N . GLN A 1 72 ? 8.828 -8.771 -7.439 1.00 68.81 72 GLN A N 1
ATOM 552 C CA . GLN A 1 72 ? 9.163 -10.014 -8.128 1.00 68.81 72 GLN A CA 1
ATOM 553 C C . GLN A 1 72 ? 9.461 -9.747 -9.609 1.00 68.81 72 GLN A C 1
ATOM 555 O O . GLN A 1 72 ? 8.771 -8.975 -10.277 1.00 68.81 72 GLN A O 1
ATOM 560 N N . PHE A 1 73 ? 10.485 -10.421 -10.133 1.00 68.06 73 PHE A N 1
ATOM 561 C CA . PHE A 1 73 ? 10.776 -10.438 -11.563 1.00 68.06 73 PHE A CA 1
ATOM 562 C C . PHE A 1 73 ? 9.739 -11.304 -12.291 1.00 68.06 73 PHE A C 1
ATOM 564 O O . PHE A 1 73 ? 9.406 -12.396 -11.835 1.00 68.06 73 PHE A O 1
ATOM 571 N N . GLY A 1 74 ? 9.203 -10.807 -13.409 1.00 75.19 74 GLY A N 1
ATOM 572 C CA . GLY A 1 74 ? 8.253 -11.535 -14.257 1.00 75.19 74 GLY A CA 1
ATOM 573 C C . GLY A 1 74 ? 7.021 -10.719 -14.655 1.00 75.19 74 GLY A C 1
ATOM 574 O O . GLY A 1 74 ? 6.728 -9.677 -14.071 1.00 75.19 74 GLY A O 1
ATOM 575 N N . GLN A 1 75 ? 6.291 -11.214 -15.655 1.00 80.50 75 GLN A N 1
ATOM 576 C CA . GLN A 1 75 ? 5.118 -10.558 -16.252 1.00 80.50 75 GLN A CA 1
ATOM 577 C C . GLN A 1 75 ? 3.789 -11.171 -15.784 1.00 80.50 75 GLN A C 1
ATOM 579 O O . GLN A 1 75 ? 2.814 -11.210 -16.528 1.00 80.50 75 GLN A O 1
ATOM 584 N N . THR A 1 76 ? 3.734 -11.683 -14.553 1.00 84.88 76 THR A N 1
ATOM 585 C CA . THR A 1 76 ? 2.465 -12.157 -13.989 1.00 84.88 76 THR A CA 1
ATOM 586 C C . THR A 1 76 ? 1.506 -10.982 -13.791 1.00 84.88 76 THR A C 1
ATOM 588 O O . THR A 1 76 ? 1.937 -9.848 -13.564 1.00 84.88 76 THR A O 1
ATOM 591 N N . VAL A 1 77 ? 0.199 -11.254 -13.832 1.00 84.44 77 VAL A N 1
ATOM 592 C CA . VAL A 1 77 ? -0.848 -10.232 -13.645 1.00 84.44 77 VAL A CA 1
ATOM 593 C C . VAL A 1 77 ? -0.648 -9.462 -12.332 1.00 84.44 77 VAL A C 1
ATOM 595 O O . VAL A 1 77 ? -0.717 -8.237 -12.321 1.00 84.44 77 VAL A O 1
ATOM 598 N N . VAL A 1 78 ? -0.282 -10.165 -11.254 1.00 83.94 78 VAL A N 1
ATOM 599 C CA . VAL A 1 78 ? 0.029 -9.563 -9.946 1.00 83.94 78 VAL A CA 1
ATOM 600 C C . VAL A 1 78 ? 1.234 -8.619 -10.029 1.00 83.94 78 VAL A C 1
ATOM 602 O O . VAL A 1 78 ? 1.172 -7.497 -9.534 1.00 83.94 78 VAL A O 1
ATOM 605 N N . ASN A 1 79 ? 2.323 -9.023 -10.694 1.00 84.25 79 ASN A N 1
ATOM 606 C CA . ASN A 1 79 ? 3.531 -8.196 -10.802 1.00 84.25 79 ASN A CA 1
ATOM 607 C C . ASN A 1 79 ? 3.315 -6.952 -11.668 1.00 84.25 79 ASN A C 1
ATOM 609 O O . ASN A 1 79 ? 3.943 -5.918 -11.434 1.00 84.25 79 ASN A O 1
ATOM 613 N N . VAL A 1 80 ? 2.477 -7.055 -12.700 1.00 87.00 80 VAL A N 1
ATOM 614 C CA . VAL A 1 80 ? 2.094 -5.911 -13.537 1.00 87.00 80 VAL A CA 1
ATOM 615 C C . VAL A 1 80 ? 1.205 -4.955 -12.740 1.00 87.00 80 VAL A C 1
ATOM 617 O O . VAL A 1 80 ? 1.500 -3.762 -12.701 1.00 87.00 80 VAL A O 1
ATOM 620 N N . GLY A 1 81 ? 0.192 -5.476 -12.040 1.00 87.94 81 GLY A N 1
ATOM 621 C CA . GLY A 1 81 ? -0.695 -4.682 -11.184 1.00 87.94 81 GLY A CA 1
ATOM 622 C C . GLY A 1 81 ? 0.057 -3.934 -10.081 1.00 87.94 81 GLY A C 1
ATOM 623 O O . GLY A 1 81 ? -0.125 -2.729 -9.928 1.00 87.94 81 GLY A O 1
ATOM 624 N N . ASN A 1 82 ? 0.977 -4.607 -9.383 1.00 87.00 82 ASN A N 1
ATOM 625 C CA . ASN A 1 82 ? 1.801 -3.983 -8.342 1.00 87.00 82 ASN A CA 1
ATOM 626 C C . ASN A 1 82 ? 2.674 -2.851 -8.904 1.00 87.00 82 ASN A C 1
ATOM 628 O O . ASN A 1 82 ? 2.705 -1.762 -8.342 1.00 87.00 82 ASN A O 1
ATOM 632 N N . ARG A 1 83 ? 3.340 -3.076 -10.048 1.00 86.50 83 ARG A N 1
ATOM 633 C CA . ARG A 1 83 ? 4.163 -2.040 -10.698 1.00 86.50 83 ARG A CA 1
ATOM 634 C C . ARG A 1 83 ? 3.338 -0.825 -11.111 1.00 86.50 83 ARG A C 1
ATOM 636 O O . ARG A 1 83 ? 3.812 0.300 -10.980 1.00 86.50 83 ARG A O 1
ATOM 643 N N . LEU A 1 84 ? 2.124 -1.048 -11.611 1.00 88.50 84 LEU A N 1
ATOM 644 C CA . LEU A 1 84 ? 1.221 0.036 -11.981 1.00 88.50 84 LEU A CA 1
ATOM 645 C C . LEU A 1 84 ? 0.764 0.833 -10.752 1.00 88.50 84 LEU A C 1
ATOM 647 O O . LEU A 1 84 ? 0.787 2.062 -10.793 1.00 88.50 84 LEU A O 1
ATOM 651 N N . ALA A 1 85 ? 0.402 0.156 -9.660 1.00 86.62 85 ALA A N 1
ATOM 652 C CA . ALA A 1 85 ? 0.020 0.805 -8.407 1.00 86.62 85 ALA A CA 1
ATOM 653 C C . ALA A 1 85 ? 1.168 1.656 -7.834 1.00 86.62 85 ALA A C 1
ATOM 655 O O . ALA A 1 85 ? 0.959 2.830 -7.531 1.00 86.62 85 ALA A O 1
ATOM 656 N N . ASP A 1 86 ? 2.387 1.110 -7.779 1.00 86.50 86 ASP A N 1
ATOM 657 C CA . ASP A 1 86 ? 3.578 1.830 -7.305 1.00 86.50 86 ASP A CA 1
ATOM 658 C C . ASP A 1 86 ? 3.887 3.056 -8.173 1.00 86.50 86 ASP A C 1
ATOM 660 O O . ASP A 1 86 ? 4.164 4.142 -7.655 1.00 86.50 86 ASP A O 1
ATOM 664 N N . LYS A 1 87 ? 3.812 2.903 -9.503 1.00 88.62 87 LYS A N 1
ATOM 665 C CA . LYS A 1 87 ? 4.007 4.010 -10.446 1.00 88.62 87 LYS A CA 1
ATOM 666 C C . LYS A 1 87 ? 2.965 5.108 -10.226 1.00 88.62 87 LYS A C 1
ATOM 668 O O . LYS A 1 87 ? 3.334 6.271 -10.116 1.00 88.62 87 LYS A O 1
ATOM 673 N N . THR A 1 88 ? 1.695 4.735 -10.099 1.00 88.88 88 THR A N 1
ATOM 674 C CA . THR A 1 88 ? 0.592 5.686 -9.890 1.00 88.88 88 THR A CA 1
ATOM 675 C C . THR A 1 88 ? 0.741 6.427 -8.560 1.00 88.88 88 THR A C 1
ATOM 677 O O . THR A 1 88 ? 0.563 7.641 -8.503 1.00 88.88 88 THR A O 1
ATOM 680 N N . ALA A 1 89 ? 1.120 5.723 -7.489 1.00 85.31 89 ALA A N 1
ATOM 681 C CA . ALA A 1 89 ? 1.367 6.338 -6.186 1.00 85.31 89 ALA A CA 1
ATOM 682 C C . ALA A 1 89 ? 2.519 7.351 -6.250 1.00 85.31 89 ALA A C 1
ATOM 684 O O . ALA A 1 89 ? 2.413 8.453 -5.708 1.00 85.31 89 ALA A O 1
ATOM 685 N N . ARG A 1 90 ? 3.602 7.006 -6.955 1.00 87.69 90 ARG A N 1
ATOM 686 C CA . ARG A 1 90 ? 4.733 7.912 -7.172 1.00 87.69 90 ARG A CA 1
ATOM 687 C C . ARG A 1 90 ? 4.326 9.146 -7.974 1.00 87.69 90 ARG A C 1
ATOM 689 O O . ARG A 1 90 ? 4.660 10.254 -7.568 1.00 87.69 90 ARG A O 1
ATOM 696 N N . GLU A 1 91 ? 3.588 8.963 -9.063 1.00 88.31 91 GLU A N 1
ATOM 697 C CA . GLU A 1 91 ? 3.093 10.068 -9.887 1.00 88.31 91 GLU A CA 1
ATOM 698 C C . GLU A 1 91 ? 2.182 10.999 -9.079 1.00 88.31 91 GLU A C 1
ATOM 700 O O . GLU A 1 91 ? 2.359 12.210 -9.138 1.00 88.31 91 GLU A O 1
ATOM 705 N N . ALA A 1 92 ? 1.270 10.469 -8.258 1.00 83.75 92 ALA A N 1
ATOM 706 C CA . ALA A 1 92 ? 0.403 11.286 -7.405 1.00 83.75 92 ALA A CA 1
ATOM 707 C C . ALA A 1 92 ? 1.203 12.164 -6.425 1.00 83.75 92 ALA A C 1
ATOM 709 O O . ALA A 1 92 ? 0.891 13.344 -6.242 1.00 83.75 92 ALA A O 1
ATOM 710 N N . VAL A 1 93 ? 2.268 11.611 -5.835 1.00 82.31 93 VAL A N 1
ATOM 711 C CA . VAL A 1 93 ? 3.183 12.371 -4.975 1.00 82.31 93 VAL A CA 1
ATOM 712 C C . VAL A 1 93 ? 3.927 13.430 -5.784 1.00 82.31 93 VAL A C 1
ATOM 714 O O . VAL A 1 93 ? 3.941 14.591 -5.381 1.00 82.31 93 VAL A O 1
ATOM 717 N N . GLU A 1 94 ? 4.504 13.074 -6.931 1.00 82.69 94 GLU A N 1
ATOM 718 C CA . GLU A 1 94 ? 5.223 14.021 -7.790 1.00 82.69 94 GLU A CA 1
ATOM 719 C C . GLU A 1 94 ? 4.311 15.175 -8.239 1.00 82.69 94 GLU A C 1
ATOM 721 O O . GLU A 1 94 ? 4.700 16.332 -8.108 1.00 82.69 94 GLU A O 1
ATOM 726 N N . GLN A 1 95 ? 3.068 14.904 -8.647 1.00 73.25 95 GLN A N 1
ATOM 727 C CA . GLN A 1 95 ? 2.088 15.943 -8.985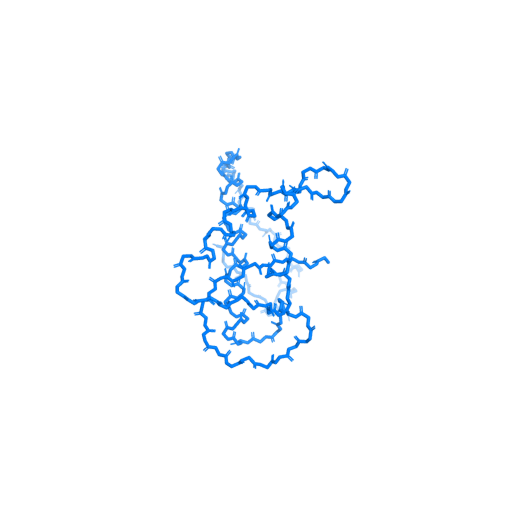 1.00 73.25 95 GLN A CA 1
ATOM 728 C C . GLN A 1 95 ? 1.753 16.843 -7.788 1.00 73.25 95 GLN A C 1
ATOM 730 O O . GLN A 1 95 ? 1.669 18.061 -7.943 1.00 73.25 95 GLN A O 1
ATOM 735 N N . SER A 1 96 ? 1.619 16.277 -6.584 1.00 69.75 96 SER A N 1
ATOM 736 C CA . SER A 1 96 ? 1.401 17.072 -5.368 1.00 69.75 96 SER A CA 1
ATOM 737 C C . SER A 1 96 ? 2.592 17.989 -5.054 1.00 69.75 96 SER A C 1
ATOM 739 O O . SER A 1 96 ? 2.405 19.145 -4.683 1.00 69.75 96 SER A O 1
ATOM 741 N N . ILE A 1 97 ? 3.823 17.518 -5.277 1.00 66.12 97 ILE A N 1
ATOM 742 C CA . ILE A 1 97 ? 5.047 18.300 -5.066 1.00 66.12 97 ILE A CA 1
ATOM 743 C C . ILE A 1 97 ? 5.150 19.419 -6.107 1.00 66.12 97 ILE A C 1
ATOM 745 O O . ILE A 1 97 ? 5.464 20.555 -5.754 1.00 66.12 97 ILE A O 1
ATOM 749 N N . LEU A 1 98 ? 4.835 19.127 -7.372 1.00 59.97 98 LEU A N 1
ATOM 750 C CA . LEU A 1 98 ? 4.803 20.114 -8.457 1.00 59.97 98 LEU A CA 1
ATOM 751 C C . LEU A 1 98 ? 3.724 21.188 -8.240 1.00 59.97 98 LEU A C 1
ATOM 753 O O . LEU A 1 98 ? 3.901 22.324 -8.669 1.00 59.97 98 LEU A O 1
ATOM 757 N N . ALA A 1 99 ? 2.629 20.857 -7.553 1.00 59.34 99 ALA A N 1
ATOM 758 C CA . ALA A 1 99 ? 1.616 21.833 -7.155 1.00 59.34 99 ALA A CA 1
ATOM 759 C C . ALA A 1 99 ? 2.081 22.732 -5.991 1.00 59.34 99 ALA A C 1
ATOM 761 O O . ALA A 1 99 ? 1.659 23.885 -5.900 1.00 59.34 99 ALA A O 1
ATOM 762 N N . LEU A 1 100 ? 2.953 22.226 -5.112 1.00 56.69 100 LEU A N 1
ATOM 763 C CA . LEU A 1 100 ? 3.474 22.957 -3.948 1.00 56.69 100 LEU A CA 1
ATOM 764 C C . LEU A 1 100 ? 4.716 23.803 -4.263 1.00 56.69 100 LEU A C 1
ATOM 766 O O . LEU A 1 100 ? 4.977 24.790 -3.576 1.00 56.69 100 LEU A O 1
ATOM 770 N N . VAL A 1 101 ? 5.476 23.445 -5.298 1.00 54.38 101 VAL A N 1
ATOM 771 C CA . VAL A 1 101 ? 6.647 24.199 -5.758 1.00 54.38 101 VAL A CA 1
ATOM 772 C C . VAL A 1 101 ? 6.373 24.699 -7.173 1.00 54.38 101 VAL A C 1
ATOM 774 O O . VAL A 1 101 ? 6.331 23.882 -8.090 1.00 54.38 101 VAL A O 1
ATOM 777 N N . PRO A 1 102 ? 6.236 26.020 -7.405 1.00 56.19 102 PRO A N 1
ATOM 778 C CA . PRO A 1 102 ? 6.081 26.526 -8.756 1.00 56.19 102 PRO A CA 1
ATOM 779 C C . PRO A 1 102 ? 7.337 26.174 -9.548 1.00 56.19 102 PRO A C 1
ATOM 781 O O . PRO A 1 102 ? 8.415 26.735 -9.324 1.00 56.19 102 PRO A O 1
ATOM 784 N N . VAL A 1 103 ? 7.204 25.230 -10.479 1.00 58.25 103 VAL A N 1
ATOM 785 C CA . VAL A 1 103 ? 8.272 24.898 -11.415 1.00 58.25 103 VAL A CA 1
ATOM 786 C C . VAL A 1 103 ? 8.448 26.094 -12.332 1.00 58.25 103 VAL A C 1
ATOM 788 O O . VAL A 1 103 ? 7.728 26.272 -13.315 1.00 58.25 103 VAL A O 1
ATOM 791 N N . LYS A 1 104 ? 9.434 26.935 -12.024 1.00 59.66 104 LYS A N 1
ATOM 792 C CA . LYS A 1 104 ? 9.996 27.821 -13.036 1.00 59.66 104 LYS A CA 1
ATOM 793 C C . LYS A 1 104 ? 10.569 26.914 -14.118 1.00 59.66 104 LYS A C 1
ATOM 795 O O . LYS A 1 104 ? 11.589 26.268 -13.895 1.00 59.66 104 LYS A O 1
ATOM 800 N N . GLN A 1 105 ? 9.909 26.853 -15.275 1.00 60.34 105 GLN A N 1
ATOM 801 C CA . GLN A 1 105 ? 10.515 26.296 -16.479 1.00 60.34 105 GLN A CA 1
ATOM 802 C C . GLN A 1 105 ? 11.740 27.149 -16.808 1.00 60.34 105 GLN A C 1
ATOM 804 O O . GLN A 1 105 ? 11.644 28.207 -17.430 1.00 60.34 105 GLN A O 1
ATOM 809 N N . VAL A 1 106 ? 12.904 26.718 -16.332 1.00 62.09 106 VAL A N 1
ATOM 810 C CA . VAL A 1 106 ? 14.171 27.293 -16.756 1.00 62.09 106 VAL A CA 1
ATOM 811 C C . VAL A 1 106 ? 14.392 26.773 -18.168 1.00 62.09 106 VAL A C 1
ATOM 813 O O . VAL A 1 106 ? 14.673 25.593 -18.362 1.00 62.09 106 VAL A O 1
ATOM 816 N N . LYS A 1 107 ? 14.233 27.645 -19.168 1.00 61.81 107 LYS A N 1
ATOM 817 C CA . LYS A 1 107 ? 14.737 27.375 -20.517 1.00 61.81 107 LYS A CA 1
ATOM 818 C C . LYS A 1 107 ? 16.259 27.348 -20.424 1.00 61.81 107 LYS A C 1
ATOM 820 O O . LYS A 1 107 ? 16.910 28.381 -20.560 1.00 61.81 107 LYS A O 1
ATOM 825 N N . LEU A 1 108 ? 16.815 26.184 -20.108 1.00 61.28 108 LEU A N 1
ATOM 826 C CA . LEU A 1 108 ? 18.245 25.963 -20.230 1.00 61.28 108 LEU A CA 1
ATOM 827 C C . LEU A 1 108 ? 18.559 25.961 -21.731 1.00 61.28 108 LEU A C 1
ATOM 829 O O . LEU A 1 108 ? 17.894 25.238 -22.477 1.00 61.28 108 LEU A O 1
ATOM 833 N N . PRO A 1 109 ? 19.518 26.770 -22.210 1.00 67.25 109 PRO A N 1
ATOM 834 C CA . PRO A 1 109 ? 20.021 26.587 -23.559 1.00 67.25 109 PRO A CA 1
ATOM 835 C C . PRO A 1 109 ? 20.573 25.165 -23.628 1.00 67.25 109 PRO A C 1
ATOM 837 O O . PRO A 1 109 ? 21.433 24.823 -22.825 1.00 67.25 109 PRO A O 1
ATOM 840 N N . THR A 1 110 ? 20.059 24.328 -24.530 1.00 62.44 110 THR A N 1
ATOM 841 C CA . THR A 1 110 ? 20.645 23.014 -24.814 1.00 62.44 110 THR A CA 1
ATOM 842 C C . THR A 1 110 ? 22.000 23.270 -25.468 1.00 62.44 110 THR A C 1
ATOM 844 O O . THR A 1 110 ? 22.029 23.672 -26.639 1.00 62.44 110 THR A O 1
ATOM 847 N N . PRO A 1 111 ? 23.128 23.132 -24.747 1.00 65.81 111 PRO A N 1
ATOM 848 C CA . PRO A 1 111 ? 24.410 23.373 -25.371 1.00 65.81 111 PRO A CA 1
ATOM 849 C C . PRO A 1 111 ? 24.630 22.223 -26.349 1.00 65.81 111 PRO A C 1
ATOM 851 O O . PRO A 1 111 ? 24.640 21.065 -25.940 1.00 65.81 111 PRO A O 1
ATOM 854 N N . LYS A 1 112 ? 24.776 22.527 -27.643 1.00 68.62 112 LYS A N 1
ATOM 855 C CA . LYS A 1 112 ? 25.257 21.527 -28.597 1.00 68.62 112 LYS A CA 1
ATOM 856 C C . LYS A 1 112 ? 26.668 21.135 -28.147 1.00 68.62 112 LYS A C 1
ATOM 858 O O . LYS A 1 112 ? 27.534 22.016 -28.126 1.00 68.62 112 LYS A O 1
ATOM 863 N N . PRO A 1 113 ? 26.904 19.882 -27.726 1.00 71.12 113 PRO A N 1
ATOM 864 C CA . PRO A 1 113 ? 28.231 19.470 -27.301 1.00 71.12 113 PRO A CA 1
ATOM 865 C C . PRO A 1 113 ? 29.194 19.601 -28.487 1.00 71.12 113 PRO A C 1
ATOM 867 O O . PRO A 1 113 ? 28.939 19.093 -29.575 1.00 71.12 113 PRO A O 1
ATOM 870 N N . ASN A 1 114 ? 30.283 20.347 -28.298 1.00 75.31 114 ASN A N 1
ATOM 871 C CA . ASN A 1 114 ? 31.299 20.527 -29.329 1.00 75.31 114 ASN A CA 1
ATOM 872 C C . ASN A 1 114 ? 32.348 19.420 -29.199 1.00 75.31 114 ASN A C 1
ATOM 874 O O . ASN A 1 114 ? 33.302 19.556 -28.434 1.00 75.31 114 ASN A O 1
ATOM 878 N N . PHE A 1 115 ? 32.143 18.323 -29.923 1.00 78.31 115 PHE A N 1
ATOM 879 C CA . PHE A 1 115 ? 33.056 17.183 -29.919 1.00 78.31 115 PHE A CA 1
ATOM 880 C C . PHE A 1 115 ? 34.289 17.439 -30.794 1.00 78.31 115 PHE A C 1
ATOM 882 O O . PHE A 1 115 ? 34.178 17.852 -31.961 1.00 78.31 115 PHE A O 1
ATOM 889 N N . GLY A 1 116 ? 35.465 17.167 -30.224 1.00 81.94 116 GLY A N 1
ATOM 890 C CA . GLY A 1 116 ? 36.759 17.300 -30.883 1.00 81.94 116 GLY A CA 1
ATOM 891 C C . GLY A 1 116 ? 37.014 16.201 -31.919 1.00 81.94 116 GLY A C 1
ATOM 892 O O . GLY A 1 116 ? 36.231 15.272 -32.093 1.00 81.94 116 GLY A O 1
ATOM 893 N N . LYS A 1 117 ? 38.147 16.284 -32.631 1.00 82.69 117 LYS A N 1
ATOM 894 C CA . LYS A 1 117 ? 38.499 15.303 -33.679 1.00 82.69 117 LYS A CA 1
ATOM 895 C C . LYS A 1 117 ? 38.654 13.874 -33.138 1.00 82.69 117 LYS A C 1
ATOM 897 O O . LYS A 1 117 ? 38.276 12.932 -33.823 1.00 82.69 117 LYS A O 1
ATOM 902 N N . LEU A 1 118 ? 39.196 13.726 -31.926 1.00 82.50 118 LEU A N 1
ATOM 903 C CA . LEU A 1 118 ? 39.379 12.422 -31.278 1.00 82.50 118 LEU A CA 1
ATOM 904 C C . LEU A 1 118 ? 38.043 11.789 -30.881 1.00 82.50 118 LEU A C 1
ATOM 906 O O . LEU A 1 118 ? 37.857 10.597 -31.088 1.00 82.50 118 LEU A O 1
ATOM 910 N N . ASP A 1 119 ? 37.101 12.596 -30.393 1.00 81.25 119 ASP A N 1
ATOM 911 C CA . ASP A 1 119 ? 35.769 12.128 -29.998 1.00 81.25 119 ASP A CA 1
ATOM 912 C C . ASP A 1 119 ? 34.993 11.577 -31.202 1.00 81.25 119 ASP A C 1
ATOM 914 O O . ASP A 1 119 ? 34.318 10.557 -31.098 1.00 81.25 119 ASP A O 1
ATOM 918 N N . ARG A 1 120 ? 35.144 12.212 -32.374 1.00 81.25 120 ARG A N 1
ATOM 919 C CA . ARG A 1 120 ? 34.516 11.765 -33.628 1.00 81.25 120 ARG A CA 1
ATOM 920 C C . ARG A 1 120 ? 35.127 10.472 -34.164 1.00 81.25 120 ARG A C 1
ATOM 922 O O . ARG A 1 120 ? 34.385 9.594 -34.584 1.00 81.25 120 ARG A O 1
ATOM 929 N N . LEU A 1 121 ? 36.455 10.337 -34.108 1.00 84.94 121 LEU A N 1
ATOM 930 C CA . LEU A 1 121 ? 37.141 9.094 -34.484 1.00 84.94 121 LEU A CA 1
ATOM 931 C C . LEU A 1 121 ? 36.736 7.936 -33.570 1.00 84.94 121 LEU A C 1
ATOM 933 O O . LEU A 1 121 ? 36.479 6.832 -34.042 1.00 84.94 121 LEU A O 1
ATOM 937 N N . LEU A 1 122 ? 36.645 8.198 -32.266 1.00 83.00 122 LEU A N 1
ATOM 938 C CA . LEU A 1 122 ? 36.196 7.207 -31.299 1.00 83.00 122 LEU A CA 1
ATOM 939 C C . LEU A 1 122 ? 34.734 6.808 -31.553 1.00 83.00 122 LEU A C 1
ATOM 941 O O . LEU A 1 122 ? 34.416 5.624 -31.510 1.00 83.00 122 LEU A O 1
ATOM 945 N N . ALA A 1 123 ? 33.858 7.765 -31.868 1.00 81.62 123 ALA A N 1
ATOM 946 C CA . ALA A 1 123 ? 32.469 7.481 -32.227 1.00 81.62 123 ALA A CA 1
ATOM 947 C C . ALA A 1 123 ? 32.362 6.603 -33.487 1.00 81.62 123 ALA A C 1
ATOM 949 O O . ALA A 1 123 ? 31.594 5.643 -33.495 1.00 81.62 123 ALA A O 1
ATOM 950 N N . GLU A 1 124 ? 33.180 6.874 -34.507 1.00 84.31 124 GLU A N 1
ATOM 951 C CA . GLU A 1 124 ? 33.238 6.086 -35.742 1.00 84.31 124 GLU A CA 1
ATOM 952 C C . GLU A 1 124 ? 33.736 4.654 -35.488 1.00 84.31 124 GLU A C 1
ATOM 954 O O . GLU A 1 124 ? 33.124 3.693 -35.954 1.00 84.31 124 GLU A O 1
ATOM 959 N N . GLN A 1 125 ? 34.781 4.485 -34.669 1.00 87.31 125 GLN A N 1
ATOM 960 C CA . GLN A 1 125 ? 35.282 3.161 -34.273 1.00 87.31 125 GLN A CA 1
ATOM 961 C C . GLN A 1 125 ? 34.264 2.355 -33.460 1.00 87.31 125 GLN A C 1
ATOM 963 O O . GLN A 1 125 ? 34.237 1.127 -33.544 1.00 87.31 125 GLN A O 1
ATOM 968 N N . LEU A 1 126 ? 33.442 3.037 -32.664 1.00 85.12 126 LEU A N 1
ATOM 969 C CA . LEU A 1 126 ? 32.412 2.422 -31.832 1.00 85.12 126 LEU A CA 1
ATOM 970 C C . LEU A 1 126 ? 31.070 2.251 -32.564 1.00 85.12 126 LEU A C 1
ATOM 972 O O . LEU A 1 126 ? 30.140 1.698 -31.978 1.00 85.12 126 LEU A O 1
ATOM 976 N N . GLY A 1 127 ? 30.950 2.705 -33.818 1.00 82.00 127 GLY A N 1
ATOM 977 C CA . GLY A 1 127 ? 29.702 2.660 -34.588 1.00 82.00 127 GLY A CA 1
ATOM 978 C C . GLY A 1 127 ? 28.574 3.501 -33.980 1.00 82.00 127 GLY A C 1
ATOM 979 O O . GLY A 1 127 ? 27.398 3.187 -34.168 1.00 82.00 127 GLY A O 1
ATOM 980 N N . ALA A 1 128 ? 28.918 4.534 -33.211 1.00 77.81 128 ALA A N 1
ATOM 981 C CA . ALA A 1 128 ? 27.956 5.392 -32.535 1.00 77.81 128 ALA A CA 1
ATOM 982 C C . ALA A 1 128 ? 27.406 6.460 -33.494 1.00 77.81 128 ALA A C 1
ATOM 984 O O . ALA A 1 128 ? 28.16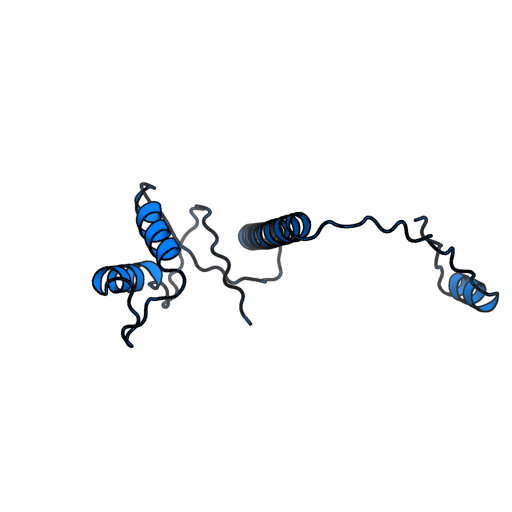0 7.112 -34.213 1.00 77.81 128 ALA A O 1
ATOM 985 N N . VAL A 1 129 ? 26.087 6.661 -33.471 1.00 70.94 129 VAL A N 1
ATOM 986 C CA . VAL A 1 129 ? 25.388 7.704 -34.236 1.00 70.94 129 VAL A CA 1
ATOM 987 C C . VAL A 1 129 ? 24.892 8.772 -33.263 1.00 70.94 129 VAL A C 1
ATOM 989 O O . VAL A 1 129 ? 24.480 8.451 -32.147 1.00 70.94 129 VAL A O 1
ATOM 992 N N . GLU A 1 130 ? 24.955 10.042 -33.664 1.00 65.31 130 GLU A N 1
ATOM 993 C CA . GLU A 1 130 ? 24.391 11.134 -32.869 1.00 65.31 130 GLU A CA 1
ATOM 994 C C . GLU A 1 130 ? 22.871 10.951 -32.743 1.00 65.31 130 GLU A C 1
ATOM 996 O O . GLU A 1 130 ? 22.165 10.814 -33.741 1.00 65.31 130 GLU A O 1
ATOM 1001 N N . ASN A 1 131 ? 22.362 10.941 -31.509 1.00 64.44 131 ASN A N 1
ATOM 1002 C CA . ASN A 1 131 ? 20.923 10.972 -31.267 1.00 64.44 131 ASN A CA 1
ATOM 1003 C C . ASN A 1 131 ? 20.423 12.405 -31.477 1.00 64.44 131 ASN A C 1
ATOM 1005 O O . ASN A 1 131 ? 20.913 13.328 -30.821 1.00 64.44 131 ASN A O 1
ATOM 1009 N N . GLU A 1 132 ? 19.438 12.588 -32.355 1.00 56.22 132 GLU A N 1
ATOM 1010 C CA . GLU A 1 132 ? 18.704 13.851 -32.433 1.00 56.22 132 GLU A CA 1
ATOM 1011 C C . GLU A 1 132 ? 17.907 14.056 -31.132 1.00 56.22 132 GLU A C 1
ATOM 1013 O O . GLU A 1 132 ? 17.300 13.117 -30.610 1.00 56.22 132 GLU A O 1
ATOM 1018 N N . VAL A 1 133 ? 17.983 15.273 -30.581 1.00 54.59 133 VAL A N 1
ATOM 1019 C CA . VAL A 1 133 ? 17.273 15.698 -29.360 1.00 54.59 133 VAL A CA 1
ATOM 1020 C C . VAL A 1 133 ? 15.868 16.159 -29.705 1.00 54.59 133 VAL A C 1
ATOM 1022 O O . VAL A 1 133 ? 15.754 16.982 -30.641 1.00 54.59 133 VAL A O 1
#

Foldseek 3Di:
DDDDDFDPDDDDDDDDDDPPPDCCVVVLVVCVVLVCADPVRHHHPPSVVSVVVVVVCVPDPDGDGDDDDAPDDDDDPVNVSNVVSVVVVVVVVVVVVCVVDPPPPPPDPPPPDDDDPVRVVVCVVVVHDDDDD

Sequence (133 aa):
MAGYAVVTTAQVMKAEALPHRKQIHTHGAIWKERGLLAAQGSPIKCKEEILQLLQDIQQPKEVAVMHCKAHQFGQTVVNVGNRLADKTAREAVEQSILALVPVKQVKLPTPKPNFGKLDRLLAEQLGAVENEV

pLDDT: mean 70.73, std 17.31, range [30.8, 88.88]

Radius of gyration: 25.09 Å; chains: 1; bounding box: 60×50×62 Å